Protein AF-A0A429ZWS8-F1 (afdb_monomer_lite)

Structure (mmCIF, N/CA/C/O backbone):
data_AF-A0A429ZWS8-F1
#
_entry.id   AF-A0A429ZWS8-F1
#
loop_
_atom_site.group_PDB
_atom_site.id
_atom_site.type_symbol
_atom_site.label_atom_id
_atom_site.label_alt_id
_atom_site.label_comp_id
_atom_site.label_asym_id
_atom_site.label_entity_id
_atom_site.label_seq_id
_atom_site.pdbx_PDB_ins_code
_atom_site.Cartn_x
_atom_site.Cartn_y
_atom_site.Cartn_z
_atom_site.occupancy
_atom_site.B_iso_or_equiv
_atom_site.auth_seq_id
_atom_site.auth_comp_id
_atom_site.auth_asym_id
_atom_site.auth_atom_id
_atom_site.pdbx_PDB_model_num
ATOM 1 N N . MET A 1 1 ? -10.014 -20.794 -19.293 1.00 33.31 1 MET A N 1
ATOM 2 C CA . MET A 1 1 ? -10.592 -21.044 -17.955 1.00 33.31 1 MET A CA 1
ATOM 3 C C . MET A 1 1 ? -11.191 -19.727 -17.469 1.00 33.31 1 MET A C 1
ATOM 5 O O . MET A 1 1 ? -10.446 -18.776 -17.287 1.00 33.31 1 MET A O 1
ATOM 9 N N . ARG A 1 2 ? -12.525 -19.598 -17.440 1.00 31.50 2 ARG A N 1
ATOM 10 C CA . ARG A 1 2 ? -13.218 -18.361 -17.030 1.00 31.50 2 ARG A CA 1
ATOM 11 C C . ARG A 1 2 ? -13.293 -18.338 -15.504 1.00 31.50 2 ARG A C 1
ATOM 13 O O . ARG A 1 2 ? -13.981 -19.173 -14.926 1.00 31.50 2 ARG A O 1
ATOM 20 N N . PHE A 1 3 ? -12.580 -17.416 -14.867 1.00 38.03 3 PHE A N 1
ATOM 21 C CA . PHE A 1 3 ? -12.704 -17.177 -13.433 1.00 38.03 3 PHE A CA 1
ATOM 22 C C . PHE A 1 3 ? -14.066 -16.527 -13.152 1.00 38.03 3 PHE A C 1
ATOM 24 O O . PHE A 1 3 ? -14.381 -15.463 -13.684 1.00 38.03 3 PHE A O 1
ATOM 31 N N . TYR A 1 4 ? -14.896 -17.198 -12.352 1.00 32.78 4 TYR A N 1
ATOM 32 C CA . TYR A 1 4 ? -16.137 -16.643 -11.820 1.00 32.78 4 TYR A CA 1
ATOM 33 C C . TYR A 1 4 ? -15.786 -15.561 -10.792 1.00 32.78 4 TYR A C 1
ATOM 35 O O . TYR A 1 4 ? -15.445 -15.871 -9.655 1.00 32.78 4 TYR A O 1
ATOM 43 N N . TYR A 1 5 ? -15.886 -14.289 -11.175 1.00 36.72 5 TYR A N 1
ATOM 44 C CA . TYR A 1 5 ? -15.988 -13.205 -10.202 1.00 36.72 5 TYR A CA 1
ATOM 45 C C . TYR A 1 5 ? -17.411 -13.227 -9.634 1.00 36.72 5 TYR A C 1
ATOM 47 O O . TYR A 1 5 ? -18.363 -12.777 -10.277 1.00 36.72 5 TYR A O 1
ATOM 55 N N . ALA A 1 6 ? -17.579 -13.785 -8.434 1.00 43.66 6 ALA A N 1
ATOM 56 C CA . ALA A 1 6 ? -18.761 -13.506 -7.630 1.00 43.66 6 ALA A CA 1
ATOM 57 C C . ALA A 1 6 ? -18.838 -11.981 -7.452 1.00 43.66 6 ALA A C 1
ATOM 59 O O . ALA A 1 6 ? -17.864 -11.364 -7.022 1.00 43.66 6 ALA A O 1
ATOM 60 N N . LYS A 1 7 ? -19.960 -11.358 -7.836 1.00 41.19 7 LYS A N 1
ATOM 61 C CA . LYS A 1 7 ? -20.205 -9.923 -7.624 1.00 41.19 7 LYS A CA 1
ATOM 62 C C . LYS A 1 7 ? -19.991 -9.608 -6.136 1.00 41.19 7 LYS A C 1
ATOM 64 O O . LYS A 1 7 ? -20.876 -9.895 -5.331 1.00 41.19 7 LYS A O 1
ATOM 69 N N . ARG A 1 8 ? -18.839 -9.029 -5.770 1.00 54.53 8 ARG A N 1
ATOM 70 C CA . ARG A 1 8 ? -18.640 -8.391 -4.458 1.00 54.53 8 ARG A CA 1
ATOM 71 C C . ARG A 1 8 ? -19.770 -7.367 -4.301 1.00 54.53 8 ARG A C 1
ATOM 73 O O . ARG A 1 8 ? -19.966 -6.530 -5.187 1.00 54.53 8 ARG A O 1
ATOM 80 N N . LYS A 1 9 ? -20.571 -7.481 -3.235 1.00 52.34 9 LYS A N 1
ATOM 81 C CA . LYS A 1 9 ? -21.528 -6.428 -2.860 1.00 52.34 9 LYS A CA 1
ATOM 82 C C . LYS A 1 9 ? -20.741 -5.128 -2.699 1.00 52.34 9 LYS A C 1
ATOM 84 O O . LYS A 1 9 ? -19.634 -5.160 -2.176 1.00 52.34 9 LYS A O 1
ATOM 89 N N . LYS A 1 10 ? -21.280 -4.006 -3.182 1.00 56.12 10 LYS A N 1
ATOM 90 C CA . LYS A 1 10 ? -20.613 -2.705 -3.028 1.00 56.12 10 LYS A CA 1
ATOM 91 C C . LYS A 1 10 ? -20.493 -2.369 -1.535 1.00 56.12 10 LYS A C 1
ATOM 93 O O . LYS A 1 10 ? -21.446 -2.594 -0.800 1.00 56.12 10 LYS A O 1
ATOM 98 N N . VAL A 1 11 ? -19.378 -1.763 -1.128 1.00 56.72 11 VAL A N 1
ATOM 99 C CA . VAL A 1 11 ? -19.033 -1.352 0.255 1.00 56.72 11 VAL A CA 1
ATOM 100 C C . VAL A 1 11 ? -20.188 -0.649 0.987 1.00 56.72 11 VAL A C 1
ATOM 102 O O . VAL A 1 11 ? -20.518 -0.951 2.132 1.00 56.72 11 VAL A O 1
ATOM 105 N N . ASN A 1 12 ? -20.874 0.262 0.288 1.00 58.53 12 ASN A N 1
ATOM 106 C CA . ASN A 1 12 ? -22.007 1.025 0.829 1.00 58.53 12 ASN A CA 1
ATOM 107 C C . ASN A 1 12 ? -23.281 0.188 1.067 1.00 58.53 12 ASN A C 1
ATOM 109 O O . ASN A 1 12 ? -24.207 0.675 1.702 1.00 58.53 12 ASN A O 1
ATOM 113 N N . ASP A 1 13 ? -23.341 -1.041 0.560 1.00 62.44 13 ASP A N 1
ATOM 114 C CA . ASP A 1 13 ? -24.491 -1.949 0.668 1.00 62.44 13 ASP A CA 1
ATOM 115 C C . ASP A 1 13 ? -24.400 -2.843 1.925 1.00 62.44 13 ASP A C 1
ATOM 117 O O . ASP A 1 13 ? -25.368 -3.503 2.302 1.00 62.44 13 ASP A O 1
ATOM 121 N N . VAL A 1 14 ? -23.230 -2.874 2.582 1.00 69.81 14 VAL A N 1
ATOM 122 C CA . VAL A 1 14 ? -22.974 -3.656 3.805 1.00 69.81 14 VAL A CA 1
ATOM 123 C C . VAL A 1 14 ? -23.365 -2.864 5.056 1.00 69.81 14 VAL A C 1
ATOM 125 O O . VAL A 1 14 ? -23.909 -3.429 6.002 1.00 69.81 14 VAL A O 1
ATOM 128 N N . ILE A 1 15 ? -23.154 -1.544 5.049 1.00 77.75 15 ILE A N 1
ATOM 129 C CA . ILE A 1 15 ? -23.465 -0.655 6.172 1.00 77.75 15 ILE A CA 1
ATOM 130 C C . ILE A 1 15 ? -24.629 0.282 5.826 1.00 77.75 15 ILE A C 1
ATOM 132 O O . ILE A 1 15 ? -24.476 1.300 5.162 1.00 77.75 15 ILE A O 1
ATOM 136 N N . THR A 1 16 ? -25.828 -0.059 6.296 1.00 76.56 16 THR A N 1
ATOM 137 C CA . THR A 1 16 ? -27.057 0.701 5.993 1.00 76.56 16 THR A CA 1
ATOM 138 C C . THR A 1 16 ? -27.332 1.844 6.971 1.00 76.56 16 THR A C 1
ATOM 140 O O . THR A 1 16 ? -28.145 2.720 6.689 1.00 76.56 16 THR A O 1
ATOM 143 N N . ASN A 1 17 ? -26.658 1.867 8.125 1.00 88.44 17 ASN A N 1
ATOM 144 C CA . ASN A 1 17 ? -26.823 2.914 9.130 1.00 88.44 17 ASN A CA 1
ATOM 145 C C . ASN A 1 17 ? -25.732 3.987 8.997 1.00 88.44 17 ASN A C 1
ATOM 147 O O . ASN A 1 17 ? -24.567 3.744 9.319 1.00 88.44 17 ASN A O 1
ATOM 151 N N . GLU A 1 18 ? -26.128 5.201 8.611 1.00 90.25 18 GLU A N 1
ATOM 152 C CA . GLU A 1 18 ? -25.223 6.347 8.439 1.00 90.25 18 GLU A CA 1
ATOM 153 C C . GLU A 1 18 ? -24.411 6.678 9.699 1.00 90.25 18 GLU A C 1
ATOM 155 O O . GLU A 1 18 ? -23.253 7.082 9.603 1.00 90.25 18 GLU A O 1
ATOM 160 N N . LYS A 1 19 ? -24.970 6.465 10.900 1.00 92.88 19 LYS A N 1
ATOM 161 C CA . LYS A 1 19 ? -24.238 6.701 12.156 1.00 92.88 19 LYS A CA 1
ATOM 162 C C . LYS A 1 19 ? -23.132 5.674 12.366 1.00 92.88 19 LYS A C 1
ATOM 164 O O . LYS A 1 19 ? -22.067 6.028 12.859 1.00 92.88 19 LYS A O 1
ATOM 169 N N . HIS A 1 20 ? -23.368 4.421 11.977 1.00 92.81 20 HIS A N 1
ATOM 170 C CA . HIS A 1 20 ? -22.360 3.362 12.074 1.00 92.81 20 HIS A CA 1
ATOM 171 C C . HIS A 1 20 ? -21.228 3.629 11.084 1.00 92.81 20 HIS A C 1
ATOM 173 O O . HIS A 1 20 ? -20.061 3.471 11.431 1.00 92.81 20 HIS A O 1
ATOM 179 N N . LYS A 1 21 ? -21.577 4.104 9.883 1.00 92.88 21 LYS A N 1
ATOM 180 C CA . LYS A 1 21 ? -20.601 4.520 8.878 1.00 92.88 21 LYS A CA 1
ATOM 181 C C . LYS A 1 21 ? -19.748 5.682 9.378 1.00 92.88 21 LYS A C 1
ATOM 183 O O . LYS A 1 21 ? -18.531 5.568 9.411 1.00 92.88 21 LYS A O 1
ATOM 188 N N . ARG A 1 22 ? -20.379 6.742 9.894 1.00 94.00 22 ARG A N 1
ATOM 189 C CA . ARG A 1 22 ? -19.669 7.886 10.485 1.00 94.00 22 ARG A CA 1
ATOM 190 C C . ARG A 1 22 ? -18.767 7.481 11.652 1.00 94.00 22 ARG A C 1
ATOM 192 O O . ARG A 1 22 ? -17.679 8.023 11.791 1.00 94.00 22 ARG A O 1
ATOM 199 N N . PHE A 1 23 ? -19.210 6.542 12.488 1.00 95.75 23 PHE A N 1
ATOM 200 C CA . PHE A 1 23 ? -18.376 5.979 13.548 1.00 95.75 23 PHE A CA 1
ATOM 201 C C . PHE A 1 23 ? -17.135 5.285 12.981 1.00 95.75 23 PHE A C 1
ATOM 203 O O . PHE A 1 23 ? -16.035 5.552 13.452 1.00 95.75 23 PHE A O 1
ATOM 210 N N . ALA A 1 24 ? -17.310 4.417 11.984 1.00 94.12 24 ALA A N 1
ATOM 211 C CA . ALA A 1 24 ? -16.210 3.687 11.367 1.00 94.12 24 ALA A CA 1
ATOM 212 C C . ALA A 1 24 ? -15.214 4.628 10.673 1.00 94.12 24 ALA A C 1
ATOM 214 O O . ALA A 1 24 ? -14.013 4.496 10.888 1.00 94.12 24 ALA A O 1
ATOM 215 N N . ASP A 1 25 ? -15.707 5.612 9.916 1.00 93.38 25 ASP A N 1
ATOM 216 C CA . ASP A 1 25 ? -14.874 6.618 9.247 1.00 93.38 25 ASP A CA 1
ATOM 217 C C . ASP A 1 25 ? -14.036 7.413 10.258 1.00 93.38 25 ASP A C 1
ATOM 219 O O . ASP A 1 25 ? -12.838 7.600 10.067 1.00 93.38 25 ASP A O 1
ATOM 223 N N . GLU A 1 26 ? -14.643 7.832 11.370 1.00 94.88 26 GLU A N 1
ATOM 224 C CA . GLU A 1 26 ? -13.945 8.574 12.419 1.00 94.88 26 GLU A CA 1
ATOM 225 C C . GLU A 1 26 ? -12.942 7.697 13.181 1.00 94.88 26 GLU A C 1
ATOM 227 O O . GLU A 1 26 ? -11.867 8.157 13.562 1.00 94.88 26 GLU A O 1
ATOM 232 N N . TRP A 1 27 ? -13.279 6.422 13.388 1.00 95.19 27 TRP A N 1
ATOM 233 C CA . TRP A 1 27 ? -12.392 5.454 14.024 1.00 95.19 27 TRP A CA 1
ATOM 234 C C . TRP A 1 27 ? -11.164 5.147 13.161 1.00 95.19 27 TRP A C 1
ATOM 236 O O . TRP A 1 27 ? -10.077 4.999 13.704 1.00 95.19 27 TRP A O 1
ATOM 246 N N . LEU A 1 28 ? -11.292 5.111 11.833 1.00 93.12 28 LEU A N 1
ATOM 247 C CA . LEU A 1 28 ? -10.167 4.865 10.920 1.00 93.12 28 LEU A CA 1
ATOM 248 C C . LEU A 1 28 ? -9.084 5.960 10.961 1.00 93.12 28 LEU A C 1
ATOM 250 O O . LEU A 1 28 ? -7.962 5.712 10.526 1.00 93.12 28 LEU A O 1
ATOM 254 N N . ILE A 1 29 ? -9.391 7.149 11.491 1.00 91.06 29 ILE A N 1
ATOM 255 C CA . ILE A 1 29 ? -8.440 8.268 11.580 1.00 91.06 29 ILE A CA 1
ATOM 256 C C . ILE A 1 29 ? -7.385 8.027 12.669 1.00 91.06 29 ILE A C 1
ATOM 258 O O . ILE A 1 29 ? -6.200 8.256 12.438 1.00 91.06 29 ILE A O 1
ATOM 262 N N . ASP A 1 30 ? -7.802 7.594 13.863 1.00 90.31 30 ASP A N 1
ATOM 263 C CA . ASP A 1 30 ? -6.936 7.514 15.052 1.00 90.31 30 ASP A CA 1
ATOM 264 C C . ASP A 1 30 ? -7.135 6.248 15.904 1.00 90.31 30 ASP A C 1
ATOM 266 O O . ASP A 1 30 ? -6.565 6.125 16.988 1.00 90.31 30 ASP A O 1
ATOM 270 N N . MET A 1 31 ? -7.965 5.312 15.438 1.00 92.56 31 MET A N 1
ATOM 271 C CA . MET A 1 31 ? -8.354 4.064 16.111 1.00 92.56 31 MET A CA 1
ATOM 272 C C . MET A 1 31 ? -8.937 4.264 17.520 1.00 92.56 31 MET A C 1
ATOM 274 O O . MET A 1 31 ? -9.001 3.333 18.333 1.00 92.56 31 MET A O 1
ATOM 278 N N . ASN A 1 32 ? -9.438 5.465 17.821 1.00 95.25 32 ASN A N 1
ATOM 279 C CA . ASN A 1 32 ? -10.006 5.792 19.121 1.00 95.25 32 ASN A CA 1
ATOM 280 C C . ASN A 1 32 ? -11.526 5.581 19.140 1.00 95.25 32 ASN A C 1
ATOM 282 O O . ASN A 1 32 ? -12.309 6.462 18.780 1.00 95.25 32 ASN A O 1
ATOM 286 N N . GLY A 1 33 ? -11.962 4.418 19.636 1.00 94.12 33 GLY A N 1
ATOM 287 C CA . GLY A 1 33 ? -13.385 4.056 19.710 1.00 94.12 33 GLY A CA 1
ATOM 288 C C . GLY A 1 33 ? -14.239 5.041 20.514 1.00 94.12 33 GLY A C 1
ATOM 289 O O . GLY A 1 33 ? -15.333 5.402 20.088 1.00 94.12 33 GLY A O 1
ATOM 290 N N . THR A 1 34 ? -13.745 5.529 21.654 1.00 95.50 34 THR A N 1
ATOM 291 C CA . THR A 1 34 ? -14.511 6.441 22.522 1.00 95.50 34 THR A CA 1
ATOM 292 C C . THR A 1 34 ? -14.754 7.787 21.839 1.00 95.50 34 THR A C 1
ATOM 294 O O . THR A 1 34 ? -15.865 8.319 21.895 1.00 95.50 34 THR A O 1
ATOM 297 N N . ARG A 1 35 ? -13.725 8.335 21.180 1.00 95.69 35 ARG A N 1
ATOM 298 C CA . ARG A 1 35 ? -13.812 9.603 20.445 1.00 95.69 35 ARG A CA 1
ATOM 299 C C . ARG A 1 35 ? -14.721 9.463 19.226 1.00 95.69 35 ARG A C 1
ATOM 301 O O . ARG A 1 35 ? -15.672 10.233 19.098 1.00 95.69 35 ARG A O 1
ATOM 308 N N . ALA A 1 36 ? -14.489 8.439 18.405 1.00 96.06 36 ALA A N 1
ATOM 309 C CA . ALA A 1 36 ? -15.286 8.153 17.216 1.00 96.06 36 ALA A CA 1
ATOM 310 C C . ALA A 1 36 ? -16.776 7.984 17.546 1.00 96.06 36 ALA A C 1
ATOM 312 O O . ALA A 1 36 ? -17.650 8.540 16.878 1.00 96.06 36 ALA A O 1
ATOM 313 N N . TYR A 1 37 ? -17.083 7.282 18.642 1.00 96.44 37 TYR A N 1
ATOM 314 C CA . TYR A 1 37 ? -18.463 7.065 19.065 1.00 96.44 37 TYR A CA 1
ATOM 315 C C . TYR A 1 37 ? -19.151 8.359 19.500 1.00 96.44 37 TYR A C 1
ATOM 317 O O . TYR A 1 37 ? -20.310 8.574 19.158 1.00 96.44 37 TYR A O 1
ATOM 325 N N . LYS A 1 38 ? -18.451 9.260 20.197 1.00 95.62 38 LYS A N 1
ATOM 326 C CA . LYS A 1 38 ? -19.004 10.572 20.574 1.00 95.62 38 LYS A CA 1
ATOM 327 C C . LYS A 1 38 ? -19.292 11.456 19.359 1.00 95.62 38 LYS A C 1
ATOM 329 O O . LYS A 1 38 ? -20.272 12.194 19.376 1.00 95.62 38 LYS A O 1
ATOM 334 N N . VAL A 1 39 ? -18.484 11.363 18.302 1.00 95.06 39 VAL A N 1
ATOM 335 C CA . VAL A 1 39 ? -18.717 12.101 17.049 1.00 95.06 39 VAL A CA 1
ATOM 336 C C . VAL A 1 39 ? -19.937 11.555 16.301 1.00 95.06 39 VAL A C 1
ATOM 338 O O . VAL A 1 39 ? -20.771 12.329 15.832 1.00 95.06 39 VAL A O 1
ATOM 341 N N . ALA A 1 40 ? -20.085 10.230 16.223 1.00 94.75 40 ALA A N 1
ATOM 342 C CA . ALA A 1 40 ? -21.237 9.593 15.582 1.00 94.75 40 ALA A CA 1
ATOM 343 C C . ALA A 1 40 ? -22.538 9.710 16.405 1.00 94.75 40 ALA A C 1
ATOM 345 O O . ALA A 1 40 ? -23.636 9.795 15.846 1.00 94.75 40 ALA A O 1
ATOM 346 N N . TYR A 1 41 ? -22.421 9.747 17.736 1.00 94.38 41 TYR A N 1
ATOM 347 C CA . TYR A 1 41 ? -23.528 9.791 18.692 1.00 94.38 41 TYR A CA 1
ATOM 348 C C . TYR A 1 41 ? -23.350 10.932 19.711 1.00 94.38 41 TYR A C 1
ATOM 350 O O . TYR A 1 41 ? -23.120 10.679 20.896 1.00 94.38 41 TYR A O 1
ATOM 358 N N . PRO A 1 42 ? -23.553 12.198 19.299 1.00 92.25 42 PRO A N 1
ATOM 359 C CA . PRO A 1 42 ? -23.244 13.381 20.117 1.00 92.25 42 PRO A CA 1
ATOM 360 C C . PRO A 1 42 ? -24.077 13.515 21.402 1.00 92.25 42 PRO A C 1
ATOM 362 O O . PRO A 1 42 ? -23.710 14.251 22.316 1.00 92.25 42 PRO A O 1
ATOM 365 N N . HIS A 1 43 ? -25.198 12.796 21.506 1.00 93.19 43 HIS A N 1
ATOM 366 C CA . HIS A 1 43 ? -26.019 12.764 22.717 1.00 93.19 43 HIS A CA 1
ATOM 367 C C . HIS A 1 43 ? -25.353 11.992 23.874 1.00 93.19 43 HIS A C 1
ATOM 369 O O . HIS A 1 43 ? -25.688 12.220 25.038 1.00 93.19 43 HIS A O 1
ATOM 375 N N . ILE A 1 44 ? -24.393 11.105 23.587 1.00 92.00 44 ILE A N 1
ATOM 376 C CA . ILE A 1 44 ? -23.666 10.346 24.607 1.00 92.00 44 ILE A CA 1
ATOM 377 C C . ILE A 1 44 ? -22.457 11.153 25.073 1.00 92.00 44 ILE A C 1
ATOM 379 O O . ILE A 1 44 ? -21.418 11.201 24.422 1.00 92.00 44 ILE A O 1
ATOM 383 N N . LYS A 1 45 ? -22.588 11.765 26.253 1.00 90.62 45 LYS A N 1
ATOM 384 C CA . LYS A 1 45 ? -21.522 12.577 26.862 1.00 90.62 45 LYS A CA 1
ATOM 385 C C . LYS A 1 45 ? -20.578 11.772 27.763 1.00 90.62 45 LYS A C 1
ATOM 387 O O . LYS A 1 45 ? -19.440 12.179 27.960 1.00 90.62 45 LYS A O 1
ATOM 392 N N . LYS A 1 46 ? -21.038 10.634 28.300 1.00 94.69 46 LYS A N 1
ATOM 393 C CA . LYS A 1 46 ? -20.273 9.799 29.244 1.00 94.69 46 LYS A CA 1
ATOM 394 C C . LYS A 1 46 ? -19.282 8.885 28.523 1.00 94.69 46 LYS A C 1
ATOM 396 O O . LYS A 1 46 ? -19.677 8.069 27.692 1.00 94.69 46 LYS A O 1
ATOM 401 N N . ASP A 1 47 ? -18.016 8.958 28.920 1.00 92.88 47 ASP A N 1
ATOM 402 C CA . ASP A 1 47 ? -16.910 8.179 28.348 1.00 92.88 47 ASP A CA 1
ATOM 403 C C . ASP A 1 47 ? -17.069 6.678 28.559 1.00 92.88 47 ASP A C 1
ATOM 405 O O . ASP A 1 47 ? -16.835 5.899 27.640 1.00 92.88 47 ASP A O 1
ATOM 409 N N . THR A 1 48 ? -17.526 6.259 29.740 1.00 95.06 48 THR A N 1
ATOM 410 C CA . THR A 1 48 ? -17.744 4.839 30.054 1.00 95.06 48 THR A CA 1
ATOM 411 C C . THR A 1 48 ? -18.795 4.215 29.139 1.00 95.06 48 THR A C 1
ATOM 413 O O . THR A 1 48 ? -18.592 3.121 28.611 1.00 95.06 48 THR A O 1
ATOM 416 N N . THR A 1 49 ? -19.890 4.936 28.891 1.00 94.31 49 THR A N 1
ATOM 417 C CA . THR A 1 49 ? -20.955 4.513 27.977 1.00 94.31 49 THR A CA 1
ATOM 418 C C . THR A 1 49 ? -20.470 4.492 26.530 1.00 94.31 49 THR A C 1
ATOM 420 O O . THR A 1 49 ? -20.685 3.496 25.842 1.00 94.31 49 THR A O 1
ATOM 423 N N . ALA A 1 50 ? -19.785 5.550 26.082 1.00 95.12 50 ALA A N 1
ATOM 424 C CA . ALA A 1 50 ? -19.242 5.632 24.727 1.00 95.12 50 ALA A CA 1
ATOM 425 C C . ALA A 1 50 ? -18.234 4.509 24.451 1.00 95.12 50 ALA A C 1
ATOM 427 O O . ALA A 1 50 ? -18.332 3.849 23.424 1.00 95.12 50 ALA A O 1
ATOM 428 N N . LYS A 1 51 ? -17.326 4.225 25.392 1.00 95.50 51 LYS A N 1
ATOM 429 C CA . LYS A 1 51 ? -16.335 3.150 25.270 1.00 95.50 51 LYS A CA 1
ATOM 430 C C . LYS A 1 51 ? -16.994 1.775 25.139 1.00 95.50 51 LYS A C 1
ATOM 432 O O . LYS A 1 51 ? -16.672 1.030 24.220 1.00 95.50 51 LYS A O 1
ATOM 437 N N . ALA A 1 52 ? -17.938 1.448 26.025 1.00 96.50 52 ALA A N 1
ATOM 438 C CA . ALA A 1 52 ? -18.625 0.156 25.994 1.00 96.50 52 ALA A CA 1
ATOM 439 C C . ALA A 1 52 ? -19.446 -0.037 24.707 1.00 96.50 52 ALA A C 1
ATOM 441 O O . ALA A 1 52 ? -19.464 -1.128 24.138 1.00 96.50 52 ALA A O 1
ATOM 442 N N . ALA A 1 53 ? -20.116 1.018 24.238 1.00 95.38 53 ALA A N 1
ATOM 443 C CA . ALA A 1 53 ? -20.886 0.972 23.003 1.00 95.38 53 ALA A CA 1
ATOM 444 C C . ALA A 1 53 ? -19.985 0.899 21.759 1.00 95.38 53 ALA A C 1
ATOM 446 O O . ALA A 1 53 ? -20.263 0.103 20.867 1.00 95.38 53 ALA A O 1
ATOM 447 N N . ALA A 1 54 ? -18.873 1.640 21.736 1.00 95.75 54 ALA A N 1
ATOM 448 C CA . ALA A 1 54 ? -17.873 1.569 20.675 1.00 95.75 54 ALA A CA 1
ATOM 449 C C . ALA A 1 54 ? -17.299 0.156 20.530 1.00 95.75 54 ALA A C 1
ATOM 451 O O . ALA A 1 54 ? -17.254 -0.370 19.424 1.00 95.75 54 ALA A O 1
ATOM 452 N N . SER A 1 55 ? -16.928 -0.497 21.639 1.00 95.75 55 SER A N 1
ATOM 453 C CA . SER A 1 55 ? -16.435 -1.880 21.610 1.00 95.75 55 SER A CA 1
ATOM 454 C C . SER A 1 55 ? -17.443 -2.850 20.994 1.00 95.75 55 SER A C 1
ATOM 456 O O . SER A 1 55 ? -17.054 -3.698 20.200 1.00 95.75 55 SER A O 1
ATOM 458 N N . ARG A 1 56 ? -18.736 -2.705 21.310 1.00 95.19 56 ARG A N 1
ATOM 459 C CA . ARG A 1 56 ? -19.795 -3.525 20.698 1.00 95.19 56 ARG A CA 1
ATOM 460 C C . ARG A 1 56 ? -19.951 -3.229 19.210 1.00 95.19 56 ARG A C 1
ATOM 462 O O . ARG A 1 56 ? -20.125 -4.150 18.421 1.00 95.19 56 ARG A O 1
ATOM 469 N N . LEU A 1 57 ? -19.869 -1.956 18.830 1.00 94.31 57 LEU A N 1
ATOM 470 C CA . LEU A 1 57 ? -20.031 -1.536 17.444 1.00 94.31 57 LEU A CA 1
ATOM 471 C C . LEU A 1 57 ? -18.871 -2.015 16.560 1.00 94.31 57 LEU A C 1
ATOM 473 O O . LEU A 1 57 ? -19.105 -2.410 15.429 1.00 94.31 57 LEU A O 1
ATOM 477 N N . LEU A 1 58 ? -17.649 -2.082 17.093 1.00 93.81 58 LEU A N 1
ATOM 478 C CA . LEU A 1 58 ? -16.492 -2.668 16.399 1.00 93.81 58 LEU A CA 1
ATOM 479 C C . LEU A 1 58 ? -16.616 -4.186 16.188 1.00 93.81 58 LEU A C 1
ATOM 481 O O . LEU A 1 58 ? -15.974 -4.734 15.298 1.00 93.81 58 LEU A O 1
ATOM 485 N N . THR A 1 59 ? -17.429 -4.873 16.995 1.00 93.12 59 THR A N 1
ATOM 486 C CA . THR A 1 59 ? -17.715 -6.307 16.821 1.00 93.12 59 THR A CA 1
ATOM 487 C C . THR A 1 59 ? -18.929 -6.587 15.938 1.00 93.12 59 THR A C 1
ATOM 489 O O . THR A 1 59 ? -19.181 -7.745 15.611 1.00 93.12 59 THR A O 1
ATOM 492 N N . ASP A 1 60 ? -19.687 -5.556 15.556 1.00 93.25 60 ASP A N 1
ATOM 493 C CA . ASP A 1 60 ? -20.811 -5.709 14.639 1.00 93.25 60 ASP A CA 1
ATOM 494 C C . ASP A 1 60 ? -20.309 -6.158 13.263 1.00 93.25 60 ASP A C 1
ATOM 496 O O . ASP A 1 60 ? -19.359 -5.592 12.721 1.00 93.25 60 ASP A O 1
ATOM 500 N N . VAL A 1 61 ? -20.949 -7.182 12.694 1.00 90.12 61 VAL A N 1
ATOM 501 C CA . VAL A 1 61 ? -20.491 -7.836 11.458 1.00 90.12 61 VAL A CA 1
ATOM 502 C C . VAL A 1 61 ? -20.409 -6.848 10.293 1.00 90.12 61 VAL A C 1
ATOM 504 O O . VAL A 1 61 ? -19.457 -6.899 9.517 1.00 90.12 61 VAL A O 1
ATOM 507 N N . ASN A 1 62 ? -21.370 -5.928 10.188 1.00 89.81 62 ASN A N 1
ATOM 508 C CA . ASN A 1 62 ? -21.431 -4.982 9.078 1.00 89.81 62 ASN A CA 1
ATOM 509 C C . ASN A 1 62 ? -20.395 -3.867 9.236 1.00 89.81 62 ASN A C 1
ATOM 511 O O . ASN A 1 62 ? -19.748 -3.475 8.267 1.00 89.81 62 ASN A O 1
ATOM 515 N N . VAL A 1 63 ? -20.219 -3.369 10.464 1.00 91.06 63 VAL A N 1
ATOM 516 C CA . VAL A 1 63 ? -19.217 -2.336 10.769 1.00 91.06 63 VAL A CA 1
ATOM 517 C C . VAL A 1 63 ? -17.808 -2.882 10.604 1.00 91.06 63 VAL A C 1
ATOM 519 O O . VAL A 1 63 ? -16.973 -2.228 9.986 1.00 91.06 63 VAL A O 1
ATOM 522 N N . LYS A 1 64 ? -17.554 -4.093 11.103 1.00 91.00 64 LYS A N 1
ATOM 523 C CA . LYS A 1 64 ? -16.264 -4.758 10.952 1.00 91.00 64 LYS A CA 1
ATOM 524 C C . LYS A 1 64 ? -15.927 -4.991 9.481 1.00 91.00 64 LYS A C 1
ATOM 526 O O . LYS A 1 64 ? -14.842 -4.619 9.060 1.00 91.00 64 LYS A O 1
ATOM 531 N N . ALA A 1 65 ? -16.864 -5.533 8.701 1.00 90.56 65 ALA A N 1
ATOM 532 C CA . ALA A 1 65 ? -16.654 -5.749 7.271 1.00 90.56 65 ALA A CA 1
ATOM 533 C C . ALA A 1 65 ? -16.320 -4.442 6.529 1.00 90.56 65 ALA A C 1
ATOM 535 O O . ALA A 1 65 ? -15.401 -4.425 5.716 1.00 90.56 65 ALA A O 1
ATOM 536 N N . TYR A 1 66 ? -17.011 -3.342 6.852 1.00 91.62 66 TYR A N 1
ATOM 537 C CA . TYR A 1 66 ? -16.711 -2.023 6.289 1.00 91.62 66 TYR A CA 1
ATOM 538 C C . TYR A 1 66 ? -15.310 -1.522 6.676 1.00 91.62 66 TYR A C 1
ATOM 540 O O . TYR A 1 66 ? -14.576 -1.030 5.824 1.00 91.62 66 TYR A O 1
ATOM 548 N N . ILE A 1 67 ? -14.923 -1.651 7.949 1.00 91.50 67 ILE A N 1
ATOM 549 C CA . ILE A 1 67 ? -13.593 -1.250 8.431 1.00 91.50 67 ILE A CA 1
ATOM 550 C C . ILE A 1 67 ? -12.495 -2.072 7.748 1.00 91.50 67 ILE A C 1
ATOM 552 O O . ILE A 1 67 ? -11.524 -1.491 7.270 1.00 91.50 67 ILE A O 1
ATOM 556 N N . ASP A 1 68 ? -12.653 -3.395 7.684 1.00 89.88 68 ASP A N 1
ATOM 557 C CA . ASP A 1 68 ? -11.672 -4.305 7.087 1.00 89.88 68 ASP A CA 1
ATOM 558 C C . ASP A 1 68 ? -11.453 -3.974 5.600 1.00 89.88 68 ASP A C 1
ATOM 560 O O . ASP A 1 68 ? -10.312 -3.880 5.151 1.00 89.88 68 ASP A O 1
ATOM 564 N N . GLU A 1 69 ? -12.527 -3.703 4.855 1.00 87.56 69 GLU A N 1
ATOM 565 C CA . GLU A 1 69 ? -12.446 -3.299 3.447 1.00 87.56 69 GLU A CA 1
ATOM 566 C C . GLU A 1 69 ? -11.762 -1.936 3.272 1.00 87.56 69 GLU A C 1
ATOM 568 O O . GLU A 1 69 ? -10.854 -1.801 2.456 1.00 87.56 69 GLU A O 1
ATOM 573 N N . ARG A 1 70 ? -12.115 -0.931 4.085 1.00 88.00 70 ARG A N 1
ATOM 574 C CA . ARG A 1 70 ? -11.456 0.388 4.043 1.00 88.00 70 ARG A CA 1
ATOM 575 C C . ARG A 1 70 ? -9.971 0.301 4.398 1.00 88.00 70 ARG A C 1
ATOM 577 O O . ARG A 1 70 ? -9.166 1.037 3.833 1.00 88.00 70 ARG A O 1
ATOM 584 N N . LEU A 1 71 ? -9.590 -0.584 5.318 1.00 85.50 71 LEU A N 1
ATOM 585 C CA . LEU A 1 71 ? -8.185 -0.844 5.638 1.00 85.50 71 LEU A CA 1
ATOM 586 C C . LEU A 1 71 ? -7.457 -1.537 4.482 1.00 85.50 71 LEU A C 1
ATOM 588 O O . LEU A 1 71 ? -6.302 -1.204 4.225 1.00 85.50 71 LEU A O 1
ATOM 592 N N . GLU A 1 72 ? -8.111 -2.464 3.780 1.00 83.56 72 GLU A N 1
ATOM 593 C CA . GLU A 1 72 ? -7.569 -3.107 2.577 1.00 83.56 72 GLU A CA 1
ATOM 594 C C . GLU A 1 72 ? -7.373 -2.086 1.443 1.00 83.56 72 GLU A C 1
ATOM 596 O O . GLU A 1 72 ? -6.303 -2.046 0.840 1.00 83.56 72 GLU A O 1
ATOM 601 N N . GLU A 1 73 ? -8.338 -1.188 1.225 1.00 80.94 73 GLU A N 1
ATOM 602 C CA . GLU A 1 73 ? -8.223 -0.070 0.279 1.00 80.94 73 GLU A CA 1
ATOM 603 C C . GLU A 1 73 ? -7.051 0.858 0.634 1.00 80.94 73 GLU A C 1
ATOM 605 O O . GLU A 1 73 ? -6.188 1.105 -0.203 1.00 80.94 73 GLU A O 1
ATOM 610 N N . ILE A 1 74 ? -6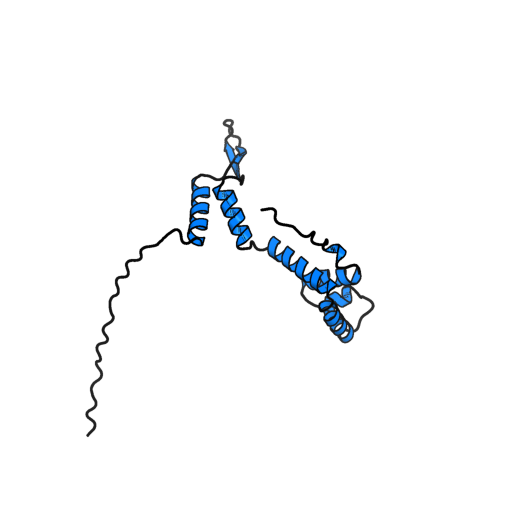.964 1.318 1.890 1.00 78.69 74 ILE A N 1
ATOM 611 C CA . ILE A 1 74 ? -5.868 2.189 2.354 1.00 78.69 74 ILE A CA 1
ATOM 612 C C . ILE A 1 74 ? -4.512 1.489 2.221 1.00 78.69 74 ILE A C 1
ATOM 614 O O . ILE A 1 74 ? -3.511 2.130 1.892 1.00 78.69 74 ILE A O 1
ATOM 618 N N . LYS A 1 75 ? -4.455 0.183 2.504 1.00 75.31 75 LYS A N 1
ATOM 619 C CA . LYS A 1 75 ? -3.236 -0.613 2.362 1.00 75.31 75 LYS A CA 1
ATOM 620 C C . LYS A 1 75 ? -2.794 -0.654 0.903 1.00 75.31 75 LYS A C 1
ATOM 622 O O . LYS A 1 75 ? -1.630 -0.361 0.648 1.00 75.31 75 LYS A O 1
ATOM 627 N N . ASN A 1 76 ? -3.711 -0.944 -0.015 1.00 71.44 76 ASN A N 1
ATOM 628 C CA . ASN A 1 76 ? -3.419 -0.998 -1.446 1.00 71.44 76 ASN A CA 1
ATOM 629 C C . ASN A 1 76 ? -3.032 0.386 -2.000 1.00 71.44 76 ASN A C 1
ATOM 631 O O . ASN A 1 76 ? -2.106 0.490 -2.790 1.00 71.44 76 ASN A O 1
ATOM 635 N N . GLU A 1 77 ? -3.665 1.473 -1.546 1.00 73.31 77 GLU A N 1
ATOM 636 C CA . GLU A 1 77 ? -3.318 2.833 -1.993 1.00 73.31 77 GLU A CA 1
ATOM 637 C C . GLU A 1 77 ? -1.938 3.305 -1.506 1.00 73.31 77 GLU A C 1
ATOM 639 O O . GLU A 1 77 ? -1.266 4.081 -2.187 1.00 73.31 77 GLU A O 1
ATOM 644 N N . ARG A 1 78 ? -1.513 2.894 -0.303 1.00 68.38 78 ARG A N 1
ATOM 645 C CA . ARG A 1 78 ? -0.275 3.395 0.326 1.00 68.38 78 ARG A CA 1
ATOM 646 C C . ARG A 1 78 ? 0.921 2.473 0.155 1.00 68.38 78 ARG A C 1
ATOM 648 O O . ARG A 1 78 ? 2.049 2.906 0.394 1.00 68.38 78 ARG A O 1
ATOM 655 N N . THR A 1 79 ? 0.714 1.196 -0.142 1.00 74.81 79 THR A N 1
ATOM 656 C CA . THR A 1 79 ? 1.790 0.205 -0.197 1.00 74.81 79 THR A CA 1
ATOM 657 C C . THR A 1 79 ? 1.495 -0.827 -1.265 1.00 74.81 79 THR A C 1
ATOM 659 O O . THR A 1 79 ? 0.548 -1.595 -1.135 1.00 74.81 79 THR A O 1
ATOM 662 N N . ALA A 1 80 ? 2.378 -0.892 -2.260 1.00 79.06 80 ALA A N 1
ATOM 663 C CA . ALA A 1 80 ? 2.295 -1.925 -3.273 1.00 79.06 80 ALA A CA 1
ATOM 664 C C . ALA A 1 80 ? 2.537 -3.305 -2.654 1.00 79.06 80 ALA A C 1
ATOM 666 O O . ALA A 1 80 ? 3.540 -3.522 -1.960 1.00 79.06 80 ALA A O 1
ATOM 667 N N . ASP A 1 81 ? 1.621 -4.238 -2.893 1.00 81.69 81 ASP A N 1
ATOM 668 C CA . ASP A 1 81 ? 1.806 -5.622 -2.471 1.00 81.69 81 ASP A CA 1
ATOM 669 C C . ASP A 1 81 ? 2.721 -6.393 -3.444 1.00 81.69 81 ASP A C 1
ATOM 671 O O . ASP A 1 81 ? 3.125 -5.903 -4.500 1.00 81.69 81 ASP A O 1
ATOM 675 N N . ALA A 1 82 ? 3.105 -7.620 -3.080 1.00 82.38 82 ALA A N 1
ATOM 676 C CA . ALA A 1 82 ? 4.017 -8.405 -3.912 1.00 82.38 82 ALA A CA 1
ATOM 677 C C . ALA A 1 82 ? 3.435 -8.725 -5.301 1.00 82.38 82 ALA A C 1
ATOM 679 O O . ALA A 1 82 ? 4.202 -8.884 -6.247 1.00 82.38 82 ALA A O 1
ATOM 680 N N . GLN A 1 83 ? 2.112 -8.841 -5.427 1.00 85.75 83 GLN A N 1
ATOM 681 C CA . GLN A 1 83 ? 1.453 -9.115 -6.699 1.00 85.75 83 GLN A CA 1
ATOM 682 C C . GLN A 1 83 ? 1.453 -7.859 -7.577 1.00 85.75 83 GLN A C 1
ATOM 684 O O . GLN A 1 83 ? 1.856 -7.937 -8.735 1.00 85.75 83 GLN A O 1
ATOM 689 N N . GLU A 1 84 ? 1.108 -6.705 -7.013 1.00 85.06 84 GLU A N 1
ATOM 690 C CA . GLU A 1 84 ? 1.125 -5.405 -7.683 1.00 85.06 84 GLU A CA 1
ATOM 691 C C . GLU A 1 84 ? 2.529 -5.040 -8.179 1.00 85.06 84 GLU A C 1
ATOM 693 O O . GLU A 1 84 ? 2.707 -4.641 -9.332 1.00 85.06 84 GLU A O 1
ATOM 698 N N . VAL A 1 85 ? 3.560 -5.271 -7.357 1.00 88.75 85 VAL A N 1
ATOM 699 C CA . VAL A 1 85 ? 4.959 -5.085 -7.772 1.00 88.75 85 VAL A CA 1
ATOM 700 C C . VAL A 1 85 ? 5.296 -5.973 -8.973 1.00 88.75 85 VAL A C 1
ATOM 702 O O . VAL A 1 85 ? 5.932 -5.515 -9.924 1.00 88.75 85 VAL A O 1
ATOM 705 N N . MET A 1 86 ? 4.863 -7.237 -8.968 1.00 93.06 86 MET A N 1
ATOM 706 C CA . MET A 1 86 ? 5.124 -8.158 -10.078 1.00 93.06 86 MET A CA 1
ATOM 707 C C . MET A 1 86 ? 4.357 -7.781 -11.348 1.00 93.06 86 MET A C 1
ATOM 709 O O . MET A 1 86 ? 4.906 -7.901 -12.447 1.00 93.06 86 MET A O 1
ATOM 713 N N . GLU A 1 87 ? 3.119 -7.307 -11.225 1.00 93.25 87 GLU A N 1
ATOM 714 C CA . GLU A 1 87 ? 2.317 -6.804 -12.344 1.00 93.25 87 GLU A CA 1
ATOM 715 C C . GLU A 1 87 ? 2.960 -5.568 -12.972 1.00 93.25 87 GLU A C 1
ATOM 717 O O . GLU A 1 87 ? 3.137 -5.515 -14.193 1.00 93.25 87 GLU A O 1
ATOM 722 N N . PHE A 1 88 ? 3.407 -4.624 -12.143 1.00 94.06 88 PHE A N 1
ATOM 723 C CA . PHE A 1 88 ? 4.126 -3.440 -12.596 1.00 94.06 88 PHE A CA 1
ATOM 724 C C . PHE A 1 88 ? 5.453 -3.792 -13.283 1.00 94.06 88 PHE A C 1
ATOM 726 O O . PHE A 1 88 ? 5.697 -3.372 -14.413 1.00 94.06 88 PHE A O 1
ATOM 733 N N . LEU A 1 89 ? 6.305 -4.621 -12.670 1.00 95.19 89 LEU A N 1
ATOM 734 C CA . LEU A 1 89 ? 7.566 -5.038 -13.299 1.00 95.19 89 LEU A CA 1
ATOM 735 C C . LEU A 1 89 ? 7.323 -5.780 -14.620 1.00 95.19 89 LEU A C 1
ATOM 737 O O . LEU A 1 89 ? 8.076 -5.605 -15.580 1.00 95.19 89 LEU A O 1
ATOM 741 N N . THR A 1 90 ? 6.257 -6.578 -14.703 1.00 96.12 90 THR A N 1
ATOM 742 C CA . THR A 1 90 ? 5.885 -7.284 -15.936 1.00 96.12 90 THR A CA 1
ATOM 743 C C . THR A 1 90 ? 5.456 -6.312 -17.033 1.00 96.12 90 THR A C 1
ATOM 745 O O . THR A 1 90 ? 5.891 -6.469 -18.177 1.00 96.12 90 THR A O 1
ATOM 748 N N . SER A 1 91 ? 4.647 -5.299 -16.712 1.00 96.44 91 SER A N 1
ATOM 749 C CA . SER A 1 91 ? 4.207 -4.295 -17.689 1.00 96.44 91 SER A CA 1
ATOM 750 C C . SER A 1 91 ? 5.376 -3.429 -18.177 1.00 96.44 91 SER A C 1
ATOM 752 O O . SER A 1 91 ? 5.496 -3.175 -19.380 1.00 96.44 91 SER A O 1
ATOM 754 N N . VAL A 1 92 ? 6.316 -3.076 -17.288 1.00 96.50 92 VAL A N 1
ATOM 755 C CA . VAL A 1 92 ? 7.583 -2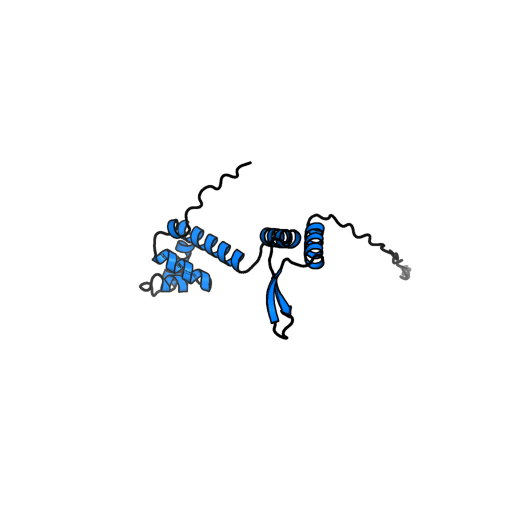.418 -17.649 1.00 96.50 92 VAL A CA 1
ATOM 756 C C . VAL A 1 92 ? 8.399 -3.314 -18.576 1.00 96.50 92 VAL A C 1
ATOM 758 O O . VAL A 1 92 ? 8.768 -2.883 -19.667 1.00 96.50 92 VAL A O 1
ATOM 761 N N . MET A 1 93 ? 8.633 -4.578 -18.206 1.00 95.81 93 MET A N 1
ATOM 762 C CA . MET A 1 93 ? 9.380 -5.542 -19.023 1.00 95.81 93 MET A CA 1
ATOM 763 C C . MET A 1 93 ? 8.778 -5.704 -20.430 1.00 95.81 93 MET A C 1
ATOM 765 O O . MET A 1 93 ? 9.523 -5.824 -21.405 1.00 95.81 93 MET A O 1
ATOM 769 N N . ARG A 1 94 ? 7.445 -5.671 -20.553 1.00 95.50 94 ARG A N 1
ATOM 770 C CA . ARG A 1 94 ? 6.719 -5.751 -21.833 1.00 95.50 94 ARG A CA 1
ATOM 771 C C . ARG A 1 94 ? 6.666 -4.433 -22.612 1.00 95.50 94 ARG A C 1
ATOM 773 O O . ARG A 1 94 ? 6.292 -4.446 -23.782 1.00 95.50 94 ARG A O 1
ATOM 780 N N . GLY A 1 95 ? 7.063 -3.311 -22.009 1.00 95.38 95 GLY A N 1
ATOM 781 C CA . GLY A 1 95 ? 6.982 -1.983 -22.627 1.00 95.38 95 GLY A CA 1
ATOM 782 C C . GLY A 1 95 ? 5.549 -1.457 -22.753 1.00 95.38 95 GLY A C 1
ATOM 783 O O . GLY A 1 95 ? 5.258 -0.669 -23.652 1.00 95.38 95 GLY A O 1
ATOM 784 N N . GLU A 1 96 ? 4.646 -1.924 -21.891 1.00 95.06 96 GLU A N 1
ATOM 785 C CA . GLU A 1 96 ? 3.249 -1.479 -21.848 1.00 95.06 96 GLU A CA 1
ATOM 786 C C . GLU A 1 96 ? 3.126 -0.107 -21.164 1.00 95.06 96 GLU A C 1
ATOM 788 O O . GLU A 1 96 ? 2.277 0.699 -21.542 1.00 95.06 96 GLU A O 1
ATOM 793 N N . VAL A 1 97 ? 4.016 0.181 -20.207 1.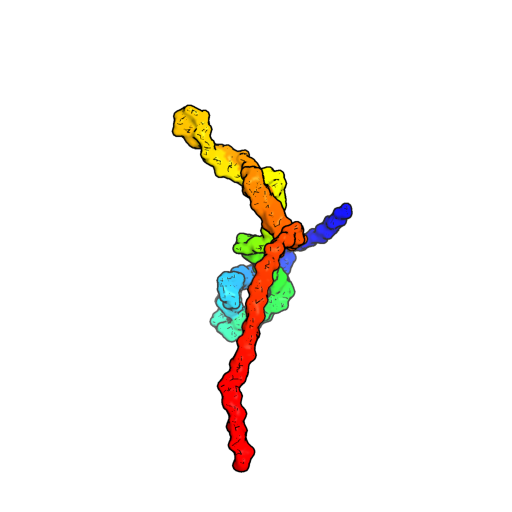00 94.06 97 VAL A N 1
ATOM 794 C CA . VAL A 1 97 ? 4.114 1.487 -19.537 1.00 94.06 97 VAL A CA 1
ATOM 795 C C . VAL A 1 97 ? 4.622 2.550 -20.517 1.00 94.06 97 VAL A C 1
ATOM 797 O O . VAL A 1 97 ? 5.397 2.253 -21.430 1.00 94.06 97 VAL A O 1
ATOM 800 N N . ARG A 1 98 ? 4.176 3.795 -20.331 1.00 93.88 98 ARG A N 1
ATOM 801 C CA . ARG A 1 98 ? 4.686 4.976 -21.033 1.00 93.88 98 ARG A CA 1
ATOM 802 C C . ARG A 1 98 ? 5.307 5.946 -20.040 1.00 93.88 98 ARG A C 1
ATOM 804 O O . ARG A 1 98 ? 4.813 6.092 -18.926 1.00 93.88 98 ARG A O 1
ATOM 811 N N . GLU A 1 99 ? 6.413 6.545 -20.454 1.00 91.44 99 GLU A N 1
ATOM 812 C CA . GLU A 1 99 ? 7.179 7.510 -19.684 1.00 91.44 99 GLU A CA 1
ATOM 813 C C . GLU A 1 99 ? 7.265 8.826 -20.476 1.00 91.44 99 GLU A C 1
ATOM 815 O O . GLU A 1 99 ? 7.615 8.804 -21.667 1.00 91.44 99 GLU A O 1
ATOM 820 N N . PRO A 1 100 ? 6.988 9.976 -19.839 1.00 93.50 100 PRO A N 1
ATOM 821 C CA . PRO A 1 100 ? 7.153 11.275 -20.469 1.00 93.50 100 PRO A CA 1
ATOM 822 C C . PRO A 1 100 ? 8.644 11.598 -20.598 1.00 93.50 100 PRO A C 1
ATOM 824 O O . PRO A 1 100 ? 9.350 11.776 -19.605 1.00 93.50 100 PRO A O 1
ATOM 827 N N . VAL A 1 101 ? 9.130 11.713 -21.832 1.00 93.06 101 VAL A N 1
ATOM 828 C CA . VAL A 1 101 ? 10.519 12.074 -22.132 1.00 93.06 101 VAL A CA 1
ATOM 829 C C . VAL A 1 101 ? 10.551 13.420 -22.833 1.00 93.06 101 VAL A C 1
ATOM 831 O O . VAL A 1 101 ? 9.861 13.646 -23.827 1.00 93.06 101 VAL A O 1
ATOM 834 N N . ALA A 1 102 ? 11.371 14.325 -22.312 1.00 92.38 102 ALA A N 1
ATOM 835 C CA . ALA A 1 102 ? 11.525 15.661 -22.851 1.00 92.38 102 ALA A CA 1
ATOM 836 C C . ALA A 1 102 ? 12.616 15.664 -23.938 1.00 92.38 102 ALA A C 1
ATOM 838 O O . ALA A 1 102 ? 13.802 15.507 -23.648 1.00 92.38 102 ALA A O 1
ATOM 839 N N . LEU A 1 103 ? 12.209 15.831 -25.195 1.00 91.56 103 LEU A N 1
ATOM 840 C CA . LEU A 1 103 ? 13.072 15.814 -26.377 1.00 91.56 103 LEU A CA 1
ATOM 841 C C . LEU A 1 103 ? 13.208 17.219 -26.965 1.00 91.56 103 LEU A C 1
ATOM 843 O O . LEU A 1 103 ? 12.264 18.004 -26.902 1.00 91.56 103 LEU A O 1
ATOM 847 N N . LEU A 1 104 ? 14.364 17.531 -27.557 1.00 91.69 104 LEU A N 1
ATOM 848 C CA . LEU A 1 104 ? 14.490 18.734 -28.382 1.00 91.69 104 LEU A CA 1
ATOM 849 C C . LEU A 1 104 ? 13.698 18.563 -29.680 1.00 91.69 104 LEU A C 1
ATOM 851 O O . LEU A 1 104 ? 13.758 17.507 -30.309 1.00 91.69 104 LEU A O 1
ATOM 855 N N . ASP A 1 105 ? 12.994 19.616 -30.084 1.00 87.19 105 ASP A N 1
ATOM 856 C CA . ASP A 1 105 ? 12.215 19.638 -31.325 1.00 87.19 105 ASP A CA 1
ATOM 857 C C . ASP A 1 105 ? 13.011 20.093 -32.560 1.00 87.19 105 ASP A C 1
ATOM 859 O O . ASP A 1 105 ? 12.528 19.953 -33.679 1.00 87.19 105 ASP A O 1
ATOM 863 N N . GLY A 1 106 ? 14.247 20.562 -32.361 1.00 84.88 106 GLY A N 1
ATOM 864 C CA . GLY A 1 106 ? 15.137 21.053 -33.417 1.00 84.88 106 GLY A CA 1
ATOM 865 C C . GLY A 1 106 ? 15.165 22.578 -33.551 1.00 84.88 106 GLY A C 1
ATOM 866 O O . GLY A 1 106 ? 16.157 23.102 -34.050 1.00 84.88 106 GLY A O 1
ATOM 867 N N . ASP A 1 107 ? 14.172 23.283 -33.003 1.00 86.44 107 ASP A N 1
ATOM 868 C CA . ASP A 1 107 ? 14.058 24.750 -33.037 1.00 86.44 107 ASP A CA 1
ATOM 869 C C . ASP A 1 107 ? 14.516 25.405 -31.718 1.00 86.44 107 ASP A C 1
ATOM 871 O O . ASP A 1 107 ? 14.295 26.586 -31.457 1.00 86.44 107 ASP A O 1
ATOM 875 N N . GLY A 1 108 ? 15.187 24.625 -30.864 1.00 88.69 108 GLY A N 1
ATOM 876 C CA . GLY A 1 108 ? 15.656 25.058 -29.548 1.00 88.69 108 GLY A CA 1
ATOM 877 C C . GLY A 1 108 ? 14.594 24.977 -28.450 1.00 88.69 108 GLY A C 1
ATOM 878 O O . GLY A 1 108 ? 14.867 25.395 -27.323 1.00 88.69 108 GLY A O 1
ATOM 879 N N . HIS A 1 109 ? 13.415 24.412 -28.730 1.00 89.12 109 HIS A N 1
ATOM 880 C CA . HIS A 1 109 ? 12.391 24.154 -27.725 1.00 89.12 109 HIS A CA 1
ATOM 881 C C . HIS A 1 109 ? 12.377 22.679 -27.308 1.00 89.12 109 HIS A C 1
ATOM 883 O O . HIS A 1 109 ? 12.93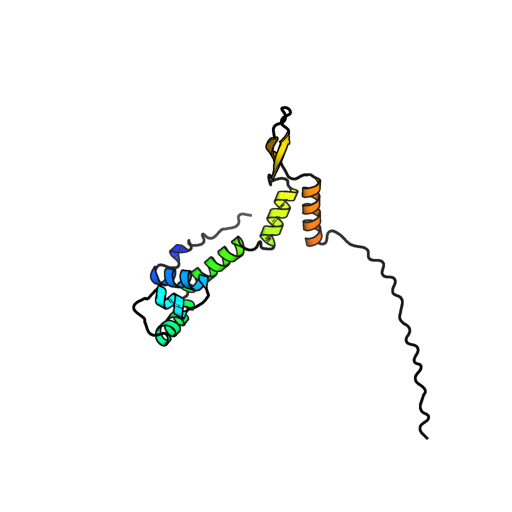5 21.792 -27.961 1.00 89.12 109 HIS A O 1
ATOM 889 N N . GLN A 1 110 ? 11.755 22.415 -26.158 1.00 93.06 110 GLN A N 1
ATOM 890 C CA . GLN A 1 110 ? 11.634 21.072 -25.607 1.00 93.06 110 GLN A CA 1
ATOM 891 C C . GLN A 1 110 ? 10.177 20.620 -25.652 1.00 93.06 110 GLN A C 1
ATOM 893 O O . GLN A 1 110 ? 9.277 21.320 -25.186 1.00 93.06 110 GLN A O 1
ATOM 898 N N . LYS A 1 111 ? 9.952 19.422 -26.188 1.00 92.19 111 LYS A N 1
ATOM 899 C CA . LYS A 1 111 ? 8.645 18.777 -26.266 1.00 92.19 111 LYS A CA 1
ATOM 900 C C . LYS A 1 111 ? 8.638 17.511 -25.422 1.00 92.19 111 LYS A C 1
ATOM 902 O O . LYS A 1 111 ? 9.538 16.683 -25.526 1.00 92.19 111 LYS A O 1
ATOM 907 N N . VAL A 1 112 ? 7.595 17.337 -24.618 1.00 92.94 112 VAL A N 1
ATOM 908 C CA . VAL A 1 112 ? 7.363 16.095 -23.873 1.00 92.94 112 VAL A CA 1
ATOM 909 C C . VAL A 1 112 ? 6.652 15.091 -24.780 1.00 92.94 112 VAL A C 1
ATOM 911 O O . VAL A 1 112 ? 5.623 15.408 -25.380 1.00 92.94 112 VAL A O 1
ATOM 914 N N . VAL A 1 113 ? 7.218 13.892 -24.906 1.00 93.00 113 VAL A N 1
ATOM 915 C CA . VAL A 1 113 ? 6.684 12.787 -25.710 1.00 93.00 113 VAL A CA 1
ATOM 916 C C . VAL A 1 113 ? 6.602 11.527 -24.851 1.00 93.00 113 VAL A C 1
ATOM 918 O O . VAL A 1 113 ? 7.544 11.196 -24.141 1.00 93.00 113 VAL A O 1
ATOM 921 N N . GLU A 1 114 ? 5.486 10.806 -24.948 1.00 94.69 114 GLU A N 1
ATOM 922 C CA . GLU A 1 114 ? 5.244 9.544 -24.239 1.00 94.69 114 GLU A CA 1
ATOM 923 C C . GLU A 1 114 ? 5.926 8.364 -24.947 1.00 94.69 114 GLU A C 1
ATOM 925 O O . GLU A 1 114 ? 5.433 7.838 -25.957 1.00 94.69 114 GLU A O 1
ATOM 930 N N . LEU A 1 115 ? 7.061 7.920 -24.412 1.00 93.06 115 LEU A N 1
ATOM 931 C CA . LEU A 1 115 ? 7.844 6.810 -24.955 1.00 93.06 115 LEU A CA 1
ATOM 932 C C . LEU A 1 115 ? 7.711 5.557 -24.092 1.00 93.06 115 LEU A C 1
ATOM 934 O O . LEU A 1 115 ? 7.325 5.612 -22.933 1.00 93.06 115 LEU A O 1
ATOM 938 N N . GLN A 1 116 ? 8.009 4.397 -24.671 1.00 94.88 116 GLN A N 1
ATOM 939 C CA . GLN A 1 116 ? 8.143 3.173 -23.881 1.00 94.88 116 GLN A CA 1
ATOM 940 C C . GLN A 1 116 ? 9.453 3.201 -23.074 1.00 94.88 116 GLN A C 1
ATOM 942 O O . GLN A 1 116 ? 10.444 3.744 -23.577 1.00 94.88 116 GLN A O 1
ATOM 947 N N . PRO A 1 117 ? 9.510 2.530 -21.906 1.00 94.62 117 PRO A N 1
ATOM 948 C CA . PRO A 1 117 ? 10.737 2.352 -21.144 1.00 94.62 117 PRO A CA 1
ATOM 949 C C . PRO A 1 117 ? 11.863 1.800 -22.014 1.00 94.62 117 PRO A C 1
ATOM 951 O O . PRO A 1 117 ? 11.640 0.919 -22.853 1.00 94.62 117 PRO A O 1
ATOM 954 N N . SER A 1 118 ? 13.085 2.282 -21.799 1.00 95.19 118 SER A N 1
ATOM 955 C CA . SER A 1 118 ? 14.258 1.861 -22.572 1.00 95.19 118 SER A CA 1
ATOM 956 C C . SER A 1 118 ? 14.520 0.350 -22.471 1.00 95.19 118 SER A C 1
ATOM 958 O O . SER A 1 118 ? 14.155 -0.298 -21.490 1.00 95.19 118 SER A O 1
ATOM 960 N N . VAL A 1 119 ? 15.232 -0.231 -23.445 1.00 96.38 119 VAL A N 1
ATOM 961 C CA . VAL A 1 119 ? 15.643 -1.652 -23.391 1.00 96.38 119 VAL A CA 1
ATOM 962 C C . VAL A 1 119 ? 16.404 -1.973 -22.097 1.00 96.38 119 VAL A C 1
ATOM 964 O O . VAL A 1 119 ? 16.236 -3.059 -21.547 1.00 96.38 119 VAL A O 1
ATOM 967 N N . GLN A 1 120 ? 17.204 -1.033 -21.584 1.00 96.38 120 GLN A N 1
ATOM 968 C CA . GLN A 1 120 ? 17.931 -1.200 -20.323 1.00 96.38 120 GLN A CA 1
ATOM 969 C C . GLN A 1 120 ? 16.972 -1.290 -19.130 1.00 96.38 120 GLN A C 1
ATOM 971 O O . GLN A 1 120 ? 17.099 -2.206 -18.320 1.00 96.38 120 GLN A O 1
ATOM 976 N N . THR A 1 121 ? 15.969 -0.410 -19.069 1.00 96.00 121 THR A N 1
ATOM 977 C CA . THR A 1 121 ? 14.927 -0.417 -18.030 1.00 96.00 121 THR A CA 1
ATOM 978 C C . THR A 1 121 ? 14.125 -1.719 -18.062 1.00 96.00 121 THR A C 1
ATOM 980 O O . THR A 1 121 ? 13.935 -2.370 -17.037 1.00 96.00 121 THR A O 1
ATOM 983 N N . ARG A 1 122 ? 13.722 -2.169 -19.257 1.00 96.94 122 ARG A N 1
ATOM 984 C CA . ARG A 1 122 ? 12.987 -3.434 -19.424 1.00 96.94 122 ARG A CA 1
ATOM 985 C C . ARG A 1 122 ? 13.830 -4.651 -19.044 1.00 96.94 122 ARG A C 1
ATOM 987 O O . ARG A 1 122 ? 13.316 -5.593 -18.445 1.00 96.94 122 ARG A O 1
ATOM 994 N N . ARG A 1 123 ? 15.133 -4.626 -19.349 1.00 97.25 123 ARG A N 1
ATOM 995 C CA . ARG A 1 123 ? 16.087 -5.660 -18.924 1.00 97.25 123 ARG A CA 1
ATOM 996 C C . ARG A 1 123 ? 16.226 -5.702 -17.404 1.00 97.25 123 ARG A C 1
ATOM 998 O O . ARG A 1 123 ? 16.265 -6.797 -16.854 1.00 97.25 123 ARG A O 1
ATOM 1005 N N . ALA A 1 124 ? 16.295 -4.550 -16.738 1.00 97.00 124 ALA A N 1
ATOM 1006 C CA . ALA A 1 124 ? 16.352 -4.490 -15.278 1.00 97.00 124 ALA A CA 1
ATOM 1007 C C . ALA A 1 124 ? 15.106 -5.139 -14.653 1.00 97.00 124 ALA A C 1
ATOM 1009 O O . ALA A 1 124 ? 15.243 -6.044 -13.833 1.00 97.00 124 ALA A O 1
ATOM 1010 N N . ALA A 1 125 ? 13.911 -4.797 -15.148 1.00 96.44 125 ALA A N 1
ATOM 1011 C CA . ALA A 1 125 ? 12.667 -5.430 -14.709 1.00 96.44 125 ALA A CA 1
ATOM 1012 C C . ALA A 1 125 ? 12.672 -6.957 -14.928 1.00 96.44 125 ALA A C 1
ATOM 1014 O O . ALA A 1 125 ? 12.305 -7.712 -14.031 1.00 96.44 125 ALA A O 1
ATOM 1015 N N . ALA A 1 126 ? 13.161 -7.434 -16.080 1.00 96.50 126 ALA A N 1
ATOM 1016 C CA . ALA A 1 126 ? 13.297 -8.868 -16.351 1.00 96.50 126 ALA A CA 1
ATOM 1017 C C . ALA A 1 126 ? 14.244 -9.578 -15.365 1.00 96.50 126 ALA A C 1
ATOM 1019 O O . ALA A 1 126 ? 13.975 -10.702 -14.939 1.00 96.50 126 ALA A O 1
ATOM 1020 N N . VAL A 1 127 ? 15.349 -8.928 -14.988 1.00 96.44 127 VAL A N 1
ATOM 1021 C CA . VAL A 1 127 ? 16.288 -9.453 -13.988 1.00 96.44 127 VAL A CA 1
ATOM 1022 C C . VAL A 1 127 ? 15.628 -9.519 -12.613 1.00 96.44 127 VAL A C 1
ATOM 1024 O O . VAL A 1 127 ? 15.747 -10.530 -11.928 1.00 96.44 127 VAL A O 1
ATOM 1027 N N . ASP A 1 128 ? 14.895 -8.492 -12.199 1.00 95.69 128 ASP A N 1
ATOM 1028 C CA . ASP A 1 128 ? 14.256 -8.497 -10.881 1.00 95.69 128 ASP A CA 1
ATOM 1029 C C . ASP A 1 128 ? 13.145 -9.556 -10.781 1.00 95.69 128 ASP A C 1
ATOM 1031 O O . ASP A 1 128 ? 13.081 -10.293 -9.793 1.00 95.69 128 ASP A O 1
ATOM 1035 N N . ILE A 1 129 ? 12.371 -9.753 -11.853 1.00 95.06 129 ILE A N 1
ATOM 1036 C CA . ILE A 1 129 ? 11.430 -10.879 -11.985 1.00 95.06 129 ILE A CA 1
ATOM 1037 C C . ILE A 1 129 ? 12.174 -12.223 -11.913 1.00 95.06 129 ILE A C 1
ATOM 1039 O O . ILE A 1 129 ? 11.762 -13.134 -11.193 1.00 95.06 129 ILE A O 1
ATOM 1043 N N . GLY A 1 130 ? 13.293 -12.363 -12.627 1.00 94.50 130 GLY A N 1
ATOM 1044 C CA . GLY A 1 130 ? 14.072 -13.601 -12.647 1.00 94.50 130 GLY A CA 1
ATOM 1045 C C . GLY A 1 130 ? 14.690 -13.961 -11.293 1.00 94.50 130 GLY A C 1
ATOM 1046 O O . GLY A 1 130 ? 14.729 -15.142 -10.944 1.00 94.50 130 GLY A O 1
ATOM 1047 N N . LYS A 1 131 ? 15.098 -12.968 -10.486 1.00 92.94 131 LYS A N 1
ATOM 1048 C CA . LYS A 1 131 ? 15.562 -13.186 -9.103 1.00 92.94 131 LYS A CA 1
ATOM 1049 C C . LYS A 1 131 ? 14.464 -13.809 -8.245 1.00 92.94 131 LYS A C 1
ATOM 1051 O O . LYS A 1 131 ? 14.738 -14.745 -7.499 1.00 92.94 131 LYS A O 1
ATOM 1056 N N . ARG A 1 132 ? 13.214 -13.345 -8.378 1.00 91.00 132 ARG A N 1
ATOM 1057 C CA . ARG A 1 132 ? 12.069 -13.908 -7.642 1.00 91.00 132 ARG A CA 1
ATOM 1058 C C . ARG A 1 132 ? 11.830 -15.381 -7.980 1.00 91.00 132 ARG A C 1
ATOM 1060 O O . ARG A 1 132 ? 11.515 -16.157 -7.081 1.00 91.00 132 ARG A O 1
ATOM 1067 N N . TYR A 1 133 ? 12.004 -15.757 -9.245 1.00 92.00 133 TYR A N 1
ATOM 1068 C CA . TYR A 1 133 ? 11.880 -17.140 -9.716 1.00 92.00 133 TYR A CA 1
ATOM 1069 C C . TYR A 1 133 ? 13.172 -17.962 -9.591 1.00 92.00 133 TYR A C 1
ATOM 1071 O O . TYR A 1 133 ? 13.218 -19.082 -10.094 1.00 92.00 133 TYR A O 1
ATOM 1079 N N . ALA A 1 134 ? 14.207 -17.427 -8.932 1.00 90.69 134 ALA A N 1
ATOM 1080 C CA . ALA A 1 134 ? 15.508 -18.076 -8.767 1.00 90.69 134 ALA A CA 1
ATOM 1081 C C . ALA A 1 134 ? 16.128 -18.568 -10.095 1.00 90.69 134 ALA A C 1
ATOM 1083 O O . ALA A 1 134 ? 16.799 -19.595 -10.136 1.00 90.69 134 ALA A O 1
ATOM 1084 N N . LEU A 1 135 ? 15.916 -17.828 -11.193 1.00 92.00 135 LEU A N 1
ATOM 1085 C CA . LEU A 1 135 ? 16.473 -18.169 -12.512 1.00 92.00 135 LEU A CA 1
ATOM 1086 C C . LEU A 1 135 ? 17.992 -17.952 -12.590 1.00 92.00 135 LEU A C 1
ATOM 1088 O O . LEU A 1 135 ? 18.642 -18.466 -13.498 1.00 92.00 135 LEU A O 1
ATOM 1092 N N . PHE A 1 136 ? 18.551 -17.175 -11.662 1.00 88.88 136 PHE A N 1
ATOM 1093 C CA . PHE A 1 136 ? 19.973 -16.862 -11.597 1.00 88.88 136 PHE A CA 1
ATOM 1094 C C . PHE A 1 136 ? 20.625 -17.624 -10.446 1.00 88.88 136 PHE A C 1
ATOM 1096 O O . PHE A 1 136 ? 20.149 -17.580 -9.313 1.00 88.88 136 PHE A O 1
ATOM 1103 N N . THR A 1 137 ? 21.735 -18.298 -10.735 1.00 85.56 137 THR A N 1
ATOM 1104 C CA . THR A 1 137 ? 22.587 -18.933 -9.728 1.00 85.56 137 THR A CA 1
ATOM 1105 C C . THR A 1 137 ? 23.880 -18.145 -9.591 1.00 85.56 137 THR A C 1
ATOM 1107 O O . THR A 1 137 ? 24.683 -18.120 -10.528 1.00 85.56 137 THR A O 1
ATOM 1110 N N . ASP A 1 138 ? 24.111 -17.558 -8.421 1.00 77.69 138 ASP A N 1
ATOM 1111 C CA . ASP A 1 138 ? 25.386 -16.917 -8.109 1.00 77.69 138 ASP A CA 1
ATOM 1112 C C . ASP A 1 138 ? 26.377 -17.971 -7.606 1.00 77.69 138 ASP A C 1
ATOM 1114 O O . ASP A 1 138 ? 26.186 -18.578 -6.549 1.00 77.69 138 ASP A O 1
ATOM 1118 N N . LYS A 1 139 ? 27.458 -18.203 -8.358 1.00 78.38 139 LYS A N 1
ATOM 1119 C CA . LYS A 1 139 ? 28.580 -19.013 -7.872 1.00 78.38 139 LYS A CA 1
ATOM 1120 C C . LYS A 1 139 ? 29.388 -18.179 -6.880 1.00 78.38 139 LYS A C 1
ATOM 1122 O O . LYS A 1 139 ? 30.000 -17.189 -7.270 1.00 78.38 139 LYS A O 1
ATOM 1127 N N . LYS A 1 140 ? 29.405 -18.585 -5.610 1.00 75.62 140 LYS A N 1
ATOM 1128 C CA . LYS A 1 140 ? 30.334 -18.052 -4.606 1.00 75.62 140 LYS A CA 1
ATOM 1129 C C . LYS A 1 140 ? 31.446 -19.064 -4.366 1.00 75.62 140 LYS A C 1
ATOM 1131 O O . LYS A 1 140 ? 31.185 -20.148 -3.855 1.00 75.62 140 LYS A O 1
ATOM 1136 N N . GLU A 1 141 ? 32.673 -18.700 -4.722 1.00 72.69 141 GLU A N 1
ATOM 1137 C CA . GLU A 1 141 ? 33.867 -19.399 -4.247 1.00 72.69 141 GLU A CA 1
ATOM 1138 C C . GLU A 1 141 ? 34.143 -18.929 -2.816 1.00 72.69 141 GLU A C 1
ATOM 1140 O O . GLU A 1 141 ? 34.376 -17.745 -2.573 1.00 72.69 141 GLU A O 1
ATOM 1145 N N . MET A 1 142 ? 34.028 -19.842 -1.851 1.00 70.06 142 MET A N 1
ATOM 1146 C CA . MET A 1 142 ? 34.379 -19.585 -0.457 1.00 70.06 142 MET A CA 1
ATOM 1147 C C . MET A 1 142 ? 35.727 -20.236 -0.171 1.00 70.06 142 MET A C 1
ATOM 1149 O O . MET A 1 142 ? 35.817 -21.460 -0.110 1.00 70.06 142 MET A O 1
ATOM 1153 N N . ASP A 1 143 ? 36.760 -19.418 0.024 1.00 69.19 143 ASP A N 1
ATOM 1154 C CA . ASP A 1 143 ? 38.032 -19.880 0.579 1.00 69.19 143 ASP A CA 1
ATOM 1155 C C . ASP A 1 143 ? 37.871 -20.028 2.099 1.00 69.19 143 ASP A C 1
ATOM 1157 O O . ASP A 1 143 ? 37.938 -19.059 2.861 1.00 69.19 143 ASP A O 1
ATOM 1161 N N . ILE A 1 144 ? 37.539 -21.242 2.545 1.00 71.94 144 ILE A N 1
ATOM 1162 C CA . ILE A 1 144 ? 37.406 -21.559 3.968 1.00 71.94 144 ILE A CA 1
ATOM 1163 C C . ILE A 1 144 ? 38.815 -21.765 4.527 1.00 71.94 144 ILE A C 1
ATOM 1165 O O . ILE A 1 144 ? 39.353 -22.870 4.501 1.00 71.94 144 ILE A O 1
ATOM 1169 N N . LYS A 1 145 ? 39.404 -20.708 5.095 1.00 69.81 145 LYS A N 1
ATOM 1170 C CA . LYS A 1 145 ? 40.527 -20.866 6.025 1.00 69.81 145 LYS A CA 1
ATOM 1171 C C . LYS A 1 145 ? 39.999 -21.477 7.319 1.00 69.81 145 LYS A C 1
ATOM 1173 O O . LYS A 1 145 ? 39.398 -20.784 8.138 1.00 69.81 145 LYS A O 1
ATOM 1178 N N . SER A 1 146 ? 40.201 -22.780 7.495 1.00 67.19 146 SER A N 1
ATOM 1179 C CA . SER A 1 146 ? 39.945 -23.462 8.763 1.00 67.19 146 SER A CA 1
ATOM 1180 C C . SER A 1 146 ? 40.788 -22.820 9.868 1.00 67.19 146 SER A C 1
ATOM 1182 O O . SER A 1 146 ? 42.017 -22.839 9.794 1.00 67.19 146 SER A O 1
ATOM 1184 N N . VAL A 1 147 ? 40.140 -22.245 10.883 1.00 71.19 147 VAL A N 1
ATOM 1185 C CA . VAL A 1 147 ? 40.821 -21.771 12.094 1.00 71.19 147 VAL A CA 1
ATOM 1186 C C . VAL A 1 147 ? 41.226 -23.002 12.899 1.00 71.19 147 VAL A C 1
ATOM 1188 O O . VAL A 1 147 ? 40.373 -23.732 13.397 1.00 71.19 147 VAL A O 1
ATOM 1191 N N . THR A 1 148 ? 42.526 -23.264 12.986 1.00 73.06 148 THR A N 1
ATOM 1192 C CA . THR A 1 148 ? 43.087 -24.255 13.906 1.00 73.06 148 THR A CA 1
ATOM 1193 C C . THR A 1 148 ? 43.188 -23.626 15.290 1.00 73.06 148 THR A C 1
ATOM 1195 O O . THR A 1 148 ? 43.894 -22.632 15.456 1.00 73.06 148 THR A O 1
ATOM 1198 N N . PHE A 1 149 ? 42.493 -24.189 16.277 1.00 72.94 149 PHE A N 1
ATOM 1199 C CA . PHE A 1 149 ? 42.712 -23.847 17.680 1.00 72.94 149 PHE A CA 1
ATOM 1200 C C . PHE A 1 149 ? 43.977 -24.570 18.150 1.00 72.94 149 PHE A C 1
ATOM 1202 O O . PHE A 1 149 ? 44.030 -25.798 18.116 1.00 72.94 149 PHE A O 1
ATOM 1209 N N . VAL A 1 150 ? 45.008 -23.810 18.518 1.00 72.62 150 VAL A N 1
ATOM 1210 C CA . VAL A 1 150 ? 46.160 -24.332 19.261 1.00 72.62 150 VAL A CA 1
ATOM 1211 C C . VAL A 1 150 ? 45.789 -24.208 20.732 1.00 72.62 150 VAL A C 1
ATOM 1213 O O . VAL A 1 150 ? 45.546 -23.100 21.207 1.00 72.62 150 VAL A O 1
ATOM 1216 N N . ASP A 1 151 ? 45.643 -25.343 21.408 1.00 70.94 151 ASP A N 1
ATOM 1217 C CA . ASP A 1 151 ? 45.289 -25.395 22.825 1.00 70.94 151 ASP A CA 1
ATOM 1218 C C . ASP A 1 151 ? 46.5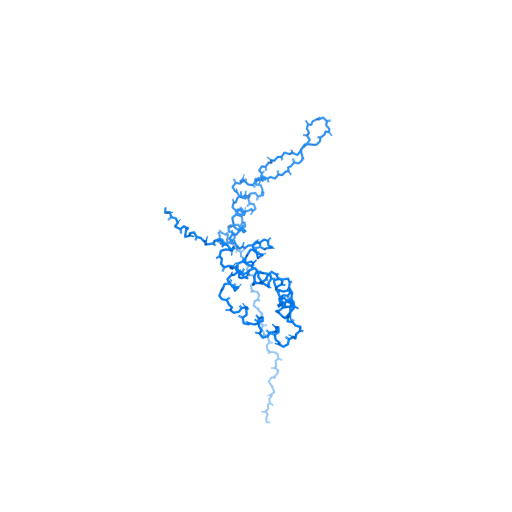77 -25.258 23.654 1.00 70.94 151 ASP A C 1
ATOM 1220 O O . ASP A 1 151 ? 47.303 -26.228 23.852 1.00 70.94 151 ASP A O 1
ATOM 1224 N N . ASP A 1 152 ? 46.900 -24.023 24.053 1.00 69.94 152 ASP A N 1
ATOM 1225 C CA . ASP A 1 152 ? 48.093 -23.648 24.839 1.00 69.94 152 ASP A CA 1
ATOM 1226 C C . ASP A 1 152 ? 47.788 -23.599 26.354 1.00 69.94 152 ASP A C 1
ATOM 1228 O O . ASP A 1 152 ? 48.331 -22.774 27.092 1.00 69.94 152 ASP A O 1
ATOM 1232 N N . VAL A 1 153 ? 46.881 -24.450 26.845 1.00 76.56 153 VAL A N 1
ATOM 1233 C CA . VAL A 1 153 ? 46.592 -24.546 28.284 1.00 76.56 153 VAL A CA 1
ATOM 1234 C C . VAL A 1 153 ? 47.578 -25.533 28.923 1.00 76.56 153 VAL A C 1
ATOM 1236 O O . VAL A 1 153 ? 47.565 -26.711 28.558 1.00 76.56 153 VAL A O 1
ATOM 1239 N N . PRO A 1 154 ? 48.440 -25.099 29.864 1.00 70.75 154 PRO A N 1
ATOM 1240 C CA . PRO A 1 154 ? 49.269 -26.018 30.634 1.00 70.75 154 PRO A CA 1
ATOM 1241 C C . PRO A 1 154 ? 48.369 -26.969 31.421 1.00 70.75 154 PRO A C 1
ATOM 1243 O O . PRO A 1 154 ? 47.406 -26.535 32.051 1.00 70.75 154 PRO A O 1
ATOM 1246 N N . LEU A 1 155 ? 48.676 -28.264 31.377 1.00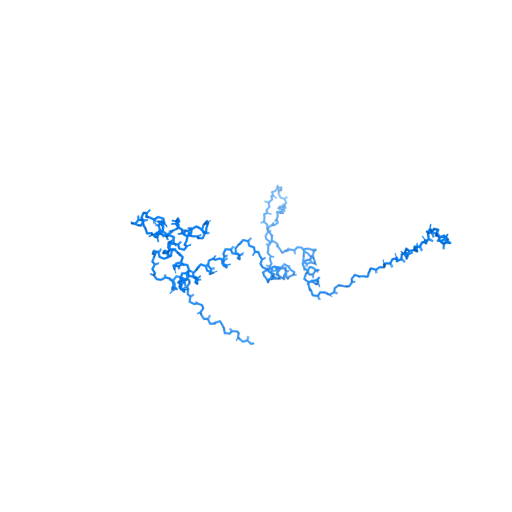 69.19 155 LEU A N 1
ATOM 1247 C CA . LEU A 1 155 ? 48.091 -29.213 32.314 1.00 69.19 155 LEU A CA 1
ATOM 1248 C C . LEU A 1 155 ? 48.669 -28.881 33.691 1.00 69.19 155 LEU A C 1
ATOM 1250 O O . LEU A 1 155 ? 49.879 -28.993 33.884 1.00 69.19 155 LEU A O 1
ATOM 1254 N N . ASP A 1 156 ? 47.822 -28.419 34.608 1.00 69.94 156 ASP A N 1
ATOM 1255 C CA . ASP A 1 156 ? 48.185 -28.365 36.020 1.00 69.94 156 ASP A CA 1
ATOM 1256 C C . ASP A 1 156 ? 48.332 -29.819 36.497 1.00 69.94 156 ASP A C 1
ATOM 1258 O O . ASP A 1 156 ? 47.369 -30.591 36.508 1.00 69.94 156 ASP A O 1
ATOM 1262 N N . ASP A 1 157 ? 49.570 -30.212 36.804 1.00 66.50 157 ASP A N 1
ATOM 1263 C CA . ASP A 1 157 ? 49.881 -31.466 37.485 1.00 66.50 157 ASP A CA 1
ATOM 1264 C C . ASP A 1 157 ? 49.399 -31.340 38.943 1.00 66.50 157 ASP A C 1
ATOM 1266 O O . ASP A 1 157 ? 50.129 -30.861 39.813 1.00 66.50 157 ASP A O 1
ATOM 1270 N N . ASP A 1 158 ? 48.147 -31.721 39.203 1.00 63.44 158 ASP A N 1
ATOM 1271 C CA . ASP A 1 158 ? 47.625 -31.887 40.564 1.00 63.44 158 ASP A CA 1
ATOM 1272 C C . ASP A 1 158 ? 48.127 -33.229 41.154 1.00 63.44 158 ASP A C 1
ATOM 1274 O O . ASP A 1 158 ? 47.618 -34.298 40.799 1.00 63.44 158 ASP A O 1
ATOM 1278 N N . ASP A 1 159 ? 49.122 -33.150 42.052 1.00 49.88 159 ASP A N 1
ATOM 1279 C CA . ASP A 1 159 ? 49.505 -34.169 43.059 1.00 49.88 159 ASP A CA 1
ATOM 1280 C C . ASP A 1 159 ? 48.621 -34.083 44.325 1.00 49.88 159 ASP A C 1
ATOM 1282 O O . ASP A 1 159 ? 48.403 -32.957 44.840 1.00 49.88 159 ASP A O 1
#

Secondary structure (DSSP, 8-state):
-------PPPGGGT---HHHHHHHHHHHHH--HHHHHHHH-TT---HHHHHHHHHHHHTSHHHHHHHHHHHHHHHHHHS--HHHHHHHHHHHHHT-S-EEEEEE-SSS-EEEEEEPPPHHHHHHHHHHHHHHTT-------------------------

Radius of gyration: 30.39 Å; chains: 1; bounding box: 77×59×76 Å

Foldseek 3Di:
DDDDDDPDDDLCVLDVDPLLVQLLVQCLVPVDQQVSQCVSPVVDPDSVVSVVVSVVSCVDPSSVVSNVVVVVVVCVVPDPDPVNLLVVLVCLLVQVAWDFDWDDPPPRDTDTDTGGDDPVRSVVSVVVNCVVVVVDDDDDDDPDPDDDDDPPDDDDPDD

Organism: NCBI:txid1977869

Sequence (159 aa):
MRFYYAKRKKVNDVITNEKHKRFADEWLIDMNGTRAYKVAYPHIKKDTTAKAAASRLLTDVNVKAYIDERLEEIKNERTADAQEVMEFLTSVMRGEVREPVALLDGDGHQKVVELQPSVQTRRAAAVDIGKRYALFTDKKEMDIKSVTFVDDVPLDDDD

pLDDT: mean 84.63, std 15.04, range [31.5, 97.25]

InterPro domains:
  IPR005335 Terminase small subunit [PF03592] (17-144)
  IPR038713 Terminase small subunit, N-terminal DNA-binding domain, HTH motif superfamily [G3DSA:1.10.10.1400] (16-78)
  IPR052404 SPP1-like small terminase [PTHR41328] (16-101)